Protein AF-A0A7C3GN21-F1 (afdb_monomer_lite)

Sequence (87 aa):
MSENDNKLLTKWLILTCGIIMILVVFGGYVRLTRAGLSIVEWNPISGVLPPIGESAWQAEFAKYQQSPEFQKVNQTMTLDGYKQIFY

Foldseek 3Di:
DDPVVVVVVVVVVVVVVVVVVVVVVVVVVCVVVCVVVVCQDPDVPVVQDPDDDDVSLVVVVVVVCVTVCCVPPVVVADSVNVSVVND

Radius of gyration: 21.68 Å; chains: 1; bounding box: 51×17×56 Å

pLDDT: mean 73.81, std 14.05, range [48.28, 96.62]

Secondary structure (DSSP, 8-state):
--HHHHHHHHHHHHHHHHHHHHHHHHHHHHHHTTGGGS-S---TTTSSS--SSHHHHHHHHHHHHHSHHHHHT-TT--HHHHHGGG-

Structure (mmCIF, N/CA/C/O backbone):
data_AF-A0A7C3GN21-F1
#
_entry.id   AF-A0A7C3GN21-F1
#
loop_
_atom_site.group_PDB
_atom_site.id
_atom_site.type_symbol
_atom_site.label_atom_id
_atom_site.label_alt_id
_atom_site.label_comp_id
_atom_site.label_asym_id
_atom_site.label_entity_id
_atom_site.label_seq_id
_atom_site.pdbx_PDB_ins_code
_atom_site.Cartn_x
_atom_site.Cartn_y
_atom_site.Cartn_z
_atom_site.occupancy
_atom_site.B_iso_or_equiv
_atom_site.auth_seq_id
_atom_site.auth_comp_id
_atom_site.auth_asym_id
_atom_site.auth_atom_id
_atom_site.pdbx_PDB_model_num
ATOM 1 N N . MET A 1 1 ? 27.683 9.906 -31.051 1.00 58.47 1 MET A N 1
ATOM 2 C CA . MET A 1 1 ? 27.038 8.950 -30.130 1.00 58.47 1 MET A CA 1
ATOM 3 C C . MET A 1 1 ? 27.755 7.623 -30.299 1.00 58.47 1 MET A C 1
ATOM 5 O O . MET A 1 1 ? 27.796 7.138 -31.425 1.00 58.47 1 MET A O 1
ATOM 9 N N . SER A 1 2 ? 28.417 7.109 -29.265 1.00 70.00 2 SER A N 1
ATOM 10 C CA . SER A 1 2 ? 29.154 5.842 -29.347 1.00 70.00 2 SER A CA 1
ATOM 11 C C . SER A 1 2 ? 28.174 4.673 -29.499 1.00 70.00 2 SER A C 1
ATOM 13 O O . SER A 1 2 ? 27.069 4.713 -28.961 1.00 70.00 2 SER A O 1
ATOM 15 N N . GLU A 1 3 ? 28.555 3.607 -30.207 1.00 74.06 3 GLU A N 1
ATOM 16 C CA . GLU A 1 3 ? 27.735 2.387 -30.331 1.00 74.06 3 GLU A CA 1
ATOM 17 C C . GLU A 1 3 ? 27.364 1.803 -28.951 1.00 74.06 3 GLU A C 1
ATOM 19 O O . GLU A 1 3 ? 26.277 1.251 -28.759 1.00 74.06 3 GLU A O 1
ATOM 24 N N . ASN A 1 4 ? 28.239 1.996 -27.959 1.00 78.50 4 ASN A N 1
ATOM 25 C CA . ASN A 1 4 ? 28.001 1.597 -26.574 1.00 78.50 4 ASN A CA 1
ATOM 26 C C . ASN A 1 4 ? 26.903 2.427 -25.891 1.00 78.50 4 ASN A C 1
ATOM 28 O O . ASN A 1 4 ? 26.121 1.864 -25.124 1.00 78.50 4 ASN A O 1
ATOM 32 N N . ASP A 1 5 ? 26.782 3.717 -26.219 1.00 80.94 5 ASP A N 1
ATOM 33 C CA . ASP A 1 5 ? 25.736 4.592 -25.673 1.00 80.94 5 ASP A CA 1
ATOM 34 C C . ASP A 1 5 ? 24.354 4.134 -26.159 1.00 80.94 5 ASP A C 1
ATOM 36 O O . ASP A 1 5 ? 23.403 4.064 -25.383 1.00 80.94 5 ASP A O 1
ATOM 40 N N . ASN A 1 6 ? 24.257 3.716 -27.426 1.00 83.31 6 ASN A N 1
ATOM 41 C CA . ASN A 1 6 ? 23.014 3.202 -28.009 1.00 83.31 6 ASN A CA 1
ATOM 42 C C . ASN A 1 6 ? 22.587 1.867 -27.376 1.00 83.31 6 ASN A C 1
ATOM 44 O O . ASN A 1 6 ? 21.401 1.656 -27.106 1.00 83.31 6 ASN A O 1
ATOM 48 N N . LYS A 1 7 ? 23.536 0.962 -27.097 1.00 85.44 7 LYS A N 1
ATOM 49 C CA . LYS A 1 7 ? 23.259 -0.311 -26.403 1.00 85.44 7 LYS A CA 1
ATOM 50 C C . LYS A 1 7 ? 22.828 -0.084 -24.953 1.00 85.44 7 LYS A C 1
ATOM 52 O O . LYS A 1 7 ? 21.923 -0.772 -24.478 1.00 85.44 7 LYS A O 1
ATOM 57 N N . LEU A 1 8 ? 23.442 0.877 -24.261 1.00 90.44 8 LEU A N 1
ATOM 58 C CA . LEU A 1 8 ? 23.064 1.259 -22.900 1.00 90.44 8 LEU A CA 1
ATOM 59 C C . LEU A 1 8 ? 21.659 1.871 -22.869 1.00 90.44 8 LEU A C 1
ATOM 61 O O . LEU A 1 8 ? 20.826 1.440 -22.074 1.00 90.44 8 LEU A O 1
ATOM 65 N N . LEU A 1 9 ? 21.373 2.798 -23.787 1.00 90.62 9 LEU A N 1
ATOM 66 C CA . LEU A 1 9 ? 20.057 3.417 -23.935 1.00 90.62 9 LEU A CA 1
ATOM 67 C C . LEU A 1 9 ? 18.978 2.371 -24.242 1.00 90.62 9 LEU A C 1
ATOM 69 O O . LEU A 1 9 ? 17.920 2.377 -23.620 1.00 90.62 9 LEU A O 1
ATOM 73 N N . THR A 1 10 ? 19.263 1.423 -25.137 1.00 90.19 10 THR A N 1
ATOM 74 C CA . THR A 1 10 ? 18.332 0.335 -25.481 1.00 90.19 10 THR A CA 1
ATOM 75 C C . THR A 1 10 ? 18.024 -0.540 -24.265 1.00 90.19 10 THR A C 1
ATOM 77 O O . THR A 1 10 ? 16.860 -0.816 -23.981 1.00 90.19 10 THR A O 1
ATOM 80 N N . LYS A 1 11 ? 19.046 -0.941 -23.496 1.00 93.38 11 LYS A N 1
ATOM 81 C CA . LYS A 1 11 ? 18.853 -1.714 -22.257 1.00 93.38 11 LYS A CA 1
ATOM 82 C C . LYS A 1 11 ? 18.050 -0.936 -21.216 1.00 93.38 11 LYS A 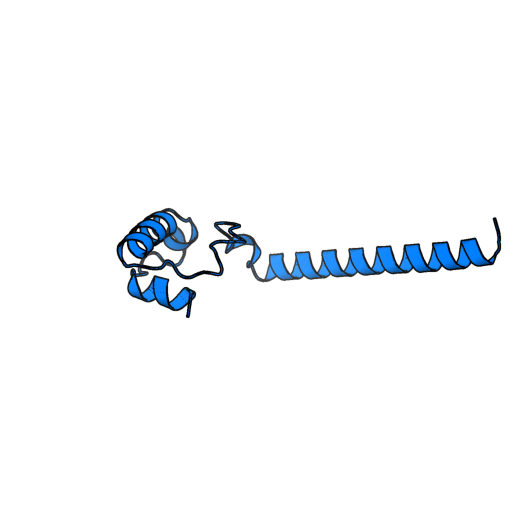C 1
ATOM 84 O O . LYS A 1 11 ? 17.180 -1.514 -20.572 1.00 93.38 11 LYS A O 1
ATOM 89 N N . TRP A 1 12 ? 18.312 0.361 -21.073 1.00 94.94 12 TRP A N 1
ATOM 90 C CA . TRP A 1 12 ? 17.592 1.228 -20.143 1.00 94.94 12 TRP A CA 1
ATOM 91 C C . TRP A 1 12 ? 16.115 1.401 -20.527 1.00 94.94 12 TRP A C 1
ATOM 93 O O . TRP A 1 12 ? 15.238 1.325 -19.665 1.00 94.94 12 TRP A O 1
ATOM 103 N N . LEU A 1 13 ? 15.820 1.552 -21.820 1.00 94.31 13 LEU A N 1
ATOM 104 C CA . LEU A 1 13 ? 14.449 1.620 -22.329 1.00 94.31 13 LEU A CA 1
ATOM 105 C C . LEU A 1 13 ? 13.698 0.299 -22.121 1.00 94.31 13 LEU A C 1
ATOM 107 O O . LEU A 1 13 ? 12.560 0.320 -21.655 1.00 94.31 13 LEU A O 1
ATOM 111 N N . ILE A 1 14 ? 14.335 -0.845 -22.395 1.00 95.12 14 ILE A N 1
ATOM 112 C CA . ILE A 1 14 ? 13.740 -2.169 -22.147 1.00 95.12 14 ILE A CA 1
ATOM 113 C C . ILE A 1 14 ? 13.465 -2.369 -20.654 1.00 95.12 14 ILE A C 1
ATOM 115 O O . ILE A 1 14 ? 12.380 -2.821 -20.294 1.00 95.12 14 ILE A O 1
ATOM 119 N N . LEU A 1 15 ? 14.405 -1.993 -19.782 1.00 96.62 15 LEU A N 1
ATOM 120 C CA . LEU A 1 15 ? 14.224 -2.076 -18.332 1.00 96.62 15 LEU A CA 1
ATOM 121 C C . LEU A 1 15 ? 13.037 -1.220 -17.872 1.00 96.62 15 LEU A C 1
ATOM 123 O O . LEU A 1 15 ? 12.166 -1.708 -17.158 1.00 96.62 15 LEU A O 1
ATOM 127 N N . THR A 1 16 ? 12.975 0.033 -18.323 1.00 95.38 16 THR A N 1
ATOM 128 C CA . THR A 1 16 ? 11.881 0.959 -17.996 1.00 95.38 16 THR A CA 1
ATOM 129 C C . THR A 1 16 ? 10.535 0.417 -18.474 1.00 95.38 16 THR A C 1
ATOM 131 O O . THR A 1 16 ? 9.563 0.417 -17.722 1.00 95.38 16 THR A O 1
ATOM 134 N N . CYS A 1 17 ? 10.478 -0.115 -19.696 1.00 96.12 17 CYS A N 1
ATOM 135 C CA . CYS A 1 17 ? 9.270 -0.729 -20.240 1.00 96.12 17 CYS A CA 1
ATOM 136 C C . CYS A 1 17 ? 8.846 -1.970 -19.434 1.00 96.12 17 CYS A C 1
ATOM 138 O O . CYS A 1 17 ? 7.665 -2.132 -19.129 1.00 96.12 17 CYS A O 1
ATOM 140 N N . GLY A 1 18 ? 9.805 -2.798 -19.008 1.00 96.62 18 GLY A N 1
ATOM 141 C CA . GLY A 1 18 ? 9.559 -3.940 -18.126 1.00 96.62 18 GLY A CA 1
ATOM 142 C C . GLY A 1 18 ? 8.989 -3.526 -16.767 1.00 96.62 18 GLY A C 1
ATOM 143 O O . GLY A 1 18 ? 8.008 -4.110 -16.312 1.00 96.62 18 GLY A O 1
ATOM 144 N N . ILE A 1 19 ? 9.535 -2.475 -16.150 1.00 96.00 19 ILE A N 1
ATOM 145 C CA . ILE A 1 19 ? 9.015 -1.927 -14.887 1.00 96.00 19 ILE A CA 1
ATOM 146 C C . ILE A 1 19 ? 7.574 -1.439 -15.066 1.00 96.00 19 ILE A C 1
ATOM 148 O O . ILE A 1 19 ? 6.709 -1.773 -14.257 1.00 96.00 19 ILE A O 1
ATOM 152 N N . ILE A 1 20 ? 7.286 -0.700 -16.141 1.00 96.00 20 ILE A N 1
ATOM 153 C CA . ILE A 1 20 ? 5.927 -0.222 -16.435 1.00 96.00 20 ILE A CA 1
ATOM 154 C C . ILE A 1 20 ? 4.964 -1.403 -16.612 1.00 96.00 20 ILE A C 1
ATOM 156 O O . ILE A 1 20 ? 3.868 -1.386 -16.054 1.00 96.00 20 ILE A O 1
ATOM 160 N N . MET A 1 21 ? 5.373 -2.453 -17.329 1.00 95.75 21 MET A N 1
ATOM 161 C CA . MET A 1 21 ? 4.557 -3.657 -17.504 1.00 95.75 21 MET A CA 1
ATOM 162 C C . MET A 1 21 ? 4.226 -4.317 -16.158 1.00 95.75 21 MET A C 1
ATOM 164 O O . MET A 1 21 ? 3.070 -4.663 -15.917 1.00 95.75 21 MET A O 1
ATOM 168 N N . ILE A 1 22 ? 5.207 -4.432 -15.257 1.00 95.50 22 ILE A N 1
ATOM 169 C CA . ILE A 1 22 ? 5.001 -4.972 -13.905 1.00 95.50 22 ILE A CA 1
ATOM 170 C C . ILE A 1 22 ? 3.986 -4.123 -13.131 1.00 95.50 22 ILE A C 1
ATOM 172 O O . ILE A 1 22 ? 3.062 -4.676 -12.536 1.00 95.50 22 ILE A O 1
ATOM 176 N N . LEU A 1 23 ? 4.109 -2.793 -13.172 1.00 94.12 23 LEU A N 1
ATOM 177 C CA . LEU A 1 23 ? 3.181 -1.887 -12.488 1.00 94.12 23 LEU A CA 1
ATOM 178 C C . LEU A 1 23 ? 1.746 -2.019 -13.013 1.00 94.12 23 LEU A C 1
ATOM 180 O O . LEU A 1 23 ? 0.804 -2.005 -12.222 1.00 94.12 23 LEU A O 1
ATOM 184 N N . VAL A 1 24 ? 1.566 -2.194 -14.325 1.00 93.69 24 VAL A N 1
ATOM 185 C CA . VAL A 1 24 ? 0.242 -2.391 -14.937 1.00 93.69 24 VAL A CA 1
ATOM 186 C C . VAL A 1 24 ? -0.378 -3.717 -14.499 1.00 93.69 24 VAL A C 1
ATOM 188 O O . VAL A 1 24 ? -1.539 -3.739 -14.089 1.00 93.69 24 VAL A O 1
ATOM 191 N N . VAL A 1 25 ? 0.383 -4.814 -14.540 1.00 92.62 25 VAL A N 1
ATOM 192 C CA . VAL A 1 25 ? -0.103 -6.135 -14.103 1.00 92.62 25 VAL A CA 1
ATOM 193 C C . VAL A 1 25 ? -0.453 -6.110 -12.618 1.00 92.62 25 VAL A C 1
ATOM 195 O O . VAL A 1 25 ? -1.526 -6.573 -12.231 1.00 92.62 25 VAL A O 1
ATOM 198 N N . PHE A 1 26 ? 0.406 -5.516 -11.790 1.00 89.00 26 PHE A N 1
ATOM 199 C CA . PHE A 1 26 ? 0.171 -5.388 -10.356 1.00 89.00 26 PHE A CA 1
ATOM 200 C C . PHE A 1 26 ? -1.058 -4.519 -10.053 1.00 89.00 26 PHE A C 1
ATOM 202 O O . PHE A 1 26 ? -1.912 -4.912 -9.260 1.00 89.00 26 PHE A O 1
ATOM 209 N N . GLY A 1 27 ? -1.217 -3.380 -10.733 1.00 85.12 27 GLY A N 1
ATOM 210 C CA . GLY A 1 27 ? -2.405 -2.531 -10.609 1.00 85.12 27 GLY A CA 1
ATOM 211 C C . GLY A 1 27 ? -3.692 -3.246 -11.032 1.00 85.12 27 GLY A C 1
ATOM 212 O O . GLY A 1 27 ? -4.711 -3.151 -10.344 1.00 85.12 27 GLY A O 1
ATOM 213 N N . GLY A 1 28 ? -3.642 -4.024 -12.118 1.00 86.50 28 GLY A N 1
ATOM 214 C CA . GLY A 1 28 ? -4.750 -4.874 -12.557 1.00 86.50 28 GLY A CA 1
ATOM 215 C C . GLY A 1 28 ? -5.108 -5.943 -11.525 1.00 86.50 28 GLY A C 1
ATOM 216 O O . GLY A 1 28 ? -6.281 -6.118 -11.199 1.00 86.50 28 GLY A O 1
ATOM 217 N N . TYR A 1 29 ? -4.103 -6.598 -10.945 1.00 83.06 29 TYR A N 1
ATOM 218 C CA . TYR A 1 29 ? -4.288 -7.579 -9.878 1.00 83.06 29 TYR A CA 1
ATOM 219 C C . TYR A 1 29 ? -4.972 -6.964 -8.647 1.00 83.06 29 TYR A C 1
ATOM 221 O O . TYR A 1 29 ? -6.003 -7.468 -8.209 1.00 83.06 29 TYR A O 1
ATOM 229 N N . VAL A 1 30 ? -4.479 -5.825 -8.147 1.00 80.75 30 VAL A N 1
ATOM 230 C CA . VAL A 1 30 ? -5.066 -5.096 -7.001 1.00 80.75 30 VAL A CA 1
ATOM 231 C C . VAL A 1 30 ? -6.499 -4.628 -7.284 1.00 80.75 30 VAL A C 1
ATOM 233 O O . VAL A 1 30 ? -7.350 -4.591 -6.390 1.00 80.75 30 VAL A O 1
ATOM 236 N N . ARG A 1 31 ? -6.803 -4.283 -8.540 1.00 77.25 31 ARG A N 1
ATOM 237 C CA . ARG A 1 31 ? -8.162 -3.927 -8.956 1.00 77.25 31 ARG A CA 1
ATOM 238 C C . ARG A 1 31 ? -9.101 -5.132 -8.913 1.00 77.25 31 ARG A C 1
ATOM 240 O O . ARG A 1 31 ? -10.224 -4.993 -8.427 1.00 77.25 31 ARG A O 1
ATOM 247 N N . LEU A 1 32 ? -8.655 -6.289 -9.403 1.00 77.69 32 LEU A N 1
ATOM 248 C CA . LEU A 1 32 ? -9.437 -7.529 -9.427 1.00 77.69 32 LEU A CA 1
ATOM 249 C C . LEU A 1 32 ? -9.675 -8.094 -8.024 1.00 77.69 32 LEU A C 1
ATOM 251 O O . LEU A 1 32 ? -10.782 -8.544 -7.735 1.00 77.69 32 LEU A O 1
ATOM 255 N N . THR A 1 33 ? -8.691 -8.000 -7.127 1.00 73.44 33 THR A N 1
ATOM 256 C CA . THR A 1 33 ? -8.834 -8.416 -5.721 1.00 73.44 33 THR A CA 1
ATOM 257 C C . THR A 1 33 ? -9.684 -7.454 -4.892 1.00 73.44 33 THR A C 1
ATOM 259 O O . THR A 1 33 ? -9.899 -7.700 -3.710 1.00 73.44 33 THR A O 1
ATOM 262 N N . ARG A 1 34 ? -10.175 -6.354 -5.487 1.00 62.25 34 ARG A N 1
ATOM 263 C CA . ARG A 1 34 ? -10.912 -5.266 -4.818 1.00 62.25 34 ARG A CA 1
ATOM 264 C C . ARG A 1 34 ? -10.175 -4.647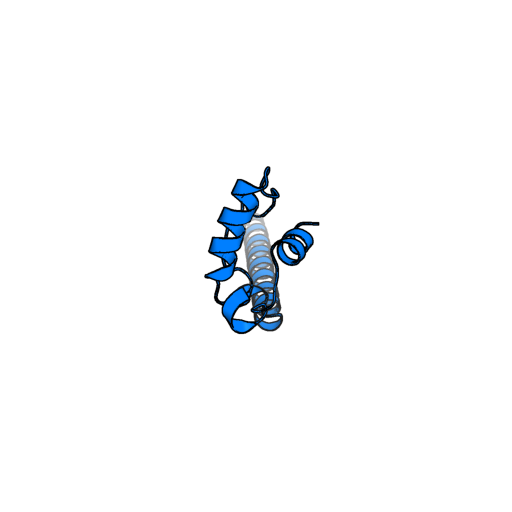 -3.622 1.00 62.25 34 ARG A C 1
ATOM 266 O O . ARG A 1 34 ? -10.755 -3.796 -2.956 1.00 62.25 34 ARG A O 1
ATOM 273 N N . ALA A 1 35 ? -8.897 -4.970 -3.410 1.00 58.59 35 ALA A N 1
ATOM 274 C CA . ALA A 1 35 ? -8.061 -4.395 -2.355 1.00 58.59 35 ALA A CA 1
ATOM 275 C C . ALA A 1 35 ? -7.859 -2.880 -2.540 1.00 58.59 35 ALA A C 1
ATOM 277 O O . ALA A 1 35 ? -7.639 -2.145 -1.585 1.00 58.59 35 ALA A O 1
ATOM 278 N N . GLY A 1 36 ? -8.013 -2.377 -3.771 1.00 54.22 36 GLY A N 1
ATOM 279 C CA . GLY A 1 36 ? -8.054 -0.936 -4.036 1.00 54.22 36 GLY A CA 1
ATOM 280 C C . GLY A 1 36 ? -9.316 -0.223 -3.524 1.00 5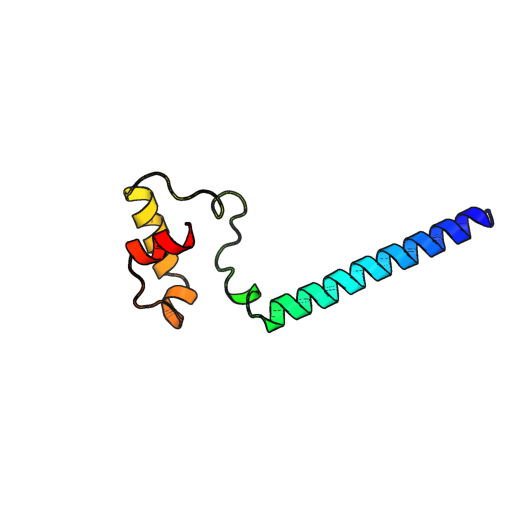4.22 36 GLY A C 1
ATOM 281 O O . GLY A 1 36 ? -9.356 1.001 -3.559 1.00 54.22 36 GLY A O 1
ATOM 282 N N . LEU A 1 37 ? -10.350 -0.956 -3.089 1.00 51.56 37 LEU A N 1
ATOM 283 C CA . LEU A 1 37 ? -11.587 -0.408 -2.516 1.00 51.56 37 LEU A CA 1
ATOM 284 C C . LEU A 1 37 ? -11.670 -0.563 -0.986 1.00 51.56 37 LEU A C 1
ATOM 286 O O . LEU A 1 37 ? -12.572 0.018 -0.391 1.00 51.56 37 LEU A O 1
ATOM 290 N N . SER A 1 38 ? -10.760 -1.332 -0.373 1.00 49.78 38 SER A N 1
ATOM 291 C CA . SER A 1 38 ? -10.648 -1.518 1.085 1.00 49.78 38 SER A CA 1
ATOM 292 C C . SER A 1 38 ? -9.651 -0.553 1.740 1.00 49.78 38 SER A C 1
ATOM 294 O O . SER A 1 38 ? -9.479 -0.551 2.953 1.00 49.78 38 SER A O 1
ATOM 296 N N . ILE A 1 39 ? -8.973 0.292 0.954 1.00 53.50 39 ILE A N 1
ATOM 297 C CA . ILE A 1 39 ? -8.171 1.401 1.485 1.00 53.50 39 ILE A CA 1
ATOM 298 C C . ILE A 1 39 ? -9.110 2.597 1.646 1.00 53.50 39 ILE A C 1
ATOM 300 O O . ILE A 1 39 ? -9.306 3.373 0.712 1.00 53.50 39 ILE A O 1
ATOM 304 N N . VAL A 1 40 ? -9.734 2.716 2.818 1.00 52.50 40 VAL A N 1
ATOM 305 C CA . VAL A 1 40 ? -10.587 3.869 3.151 1.00 52.50 40 VAL A CA 1
ATOM 306 C C . VAL A 1 40 ? -9.741 5.081 3.561 1.00 52.50 40 VAL A C 1
ATOM 308 O O . VAL A 1 40 ? -10.093 6.208 3.226 1.00 52.50 40 VAL A O 1
ATOM 311 N N . GLU A 1 41 ? -8.588 4.868 4.200 1.00 53.78 41 GLU A N 1
ATOM 312 C CA . GLU A 1 41 ? -7.655 5.938 4.561 1.00 53.78 41 GLU A CA 1
ATOM 313 C C . GLU A 1 41 ? -6.218 5.535 4.221 1.00 53.78 41 GLU A C 1
ATOM 315 O O . GLU A 1 41 ? -5.696 4.525 4.694 1.00 53.78 41 GLU A O 1
ATOM 320 N N . TRP A 1 42 ? -5.550 6.337 3.387 1.00 53.53 42 TRP A N 1
ATOM 321 C CA . TRP A 1 42 ? -4.117 6.193 3.151 1.00 53.53 42 TRP A CA 1
ATOM 322 C C . TRP A 1 42 ? -3.370 6.829 4.320 1.00 53.53 42 TRP A C 1
ATOM 324 O O . TRP A 1 42 ? -3.036 8.013 4.295 1.00 53.53 42 TRP A O 1
ATOM 334 N N . ASN A 1 43 ? -3.156 6.045 5.376 1.00 53.53 43 ASN A N 1
ATOM 335 C CA . ASN A 1 43 ? -2.456 6.496 6.568 1.00 53.53 43 ASN A CA 1
ATOM 336 C C . ASN A 1 43 ? -1.125 5.735 6.736 1.00 53.53 43 ASN A C 1
ATOM 338 O O . ASN A 1 43 ? -1.035 4.815 7.545 1.00 53.53 43 ASN A O 1
ATOM 342 N N . PRO A 1 44 ? -0.074 6.080 5.967 1.00 50.84 44 PRO A N 1
ATOM 343 C CA . PRO A 1 44 ? 1.207 5.360 5.965 1.00 50.84 44 PRO A CA 1
ATOM 344 C C . PRO A 1 44 ? 1.960 5.429 7.302 1.00 50.84 44 PRO A C 1
ATOM 346 O O . PRO A 1 44 ? 2.885 4.654 7.514 1.00 50.84 44 PRO A O 1
ATOM 349 N N . ILE A 1 45 ? 1.582 6.355 8.190 1.00 48.28 45 ILE A N 1
ATOM 350 C CA . ILE A 1 45 ? 2.235 6.562 9.489 1.00 48.28 45 ILE A CA 1
ATOM 351 C C . ILE A 1 45 ? 1.379 5.997 10.634 1.00 48.28 45 ILE A C 1
ATOM 353 O O . ILE A 1 45 ? 1.923 5.373 11.540 1.00 48.28 45 ILE A O 1
ATOM 357 N N . SER A 1 46 ? 0.050 6.147 10.583 1.00 50.69 46 SER A N 1
ATOM 358 C CA . SER A 1 46 ? -0.854 5.704 11.667 1.00 50.69 46 SER A CA 1
ATOM 359 C C . SER A 1 46 ? -1.598 4.396 11.372 1.00 50.69 46 SER A C 1
ATOM 361 O O . SER A 1 46 ? -2.175 3.819 12.280 1.00 50.69 46 SER A O 1
ATOM 363 N N . GLY A 1 47 ? -1.571 3.888 10.137 1.00 52.09 47 GLY A N 1
ATOM 364 C CA . GLY A 1 47 ? -2.197 2.610 9.770 1.00 52.09 47 GLY A CA 1
ATOM 365 C C . GLY A 1 47 ? -1.414 1.369 10.218 1.00 52.09 47 GLY A C 1
ATOM 366 O O . GLY A 1 47 ? -1.946 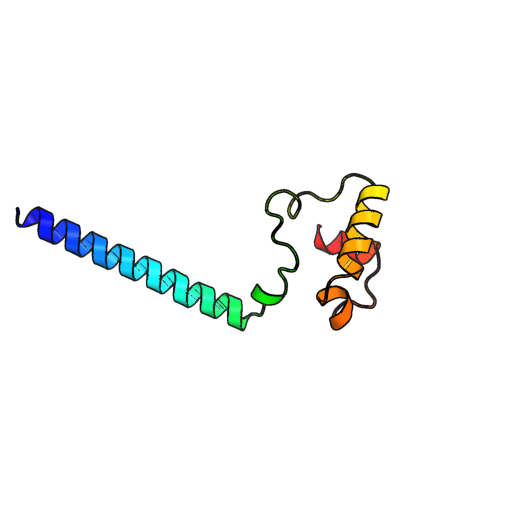0.268 10.163 1.00 52.09 47 GLY A O 1
ATOM 367 N N . VAL A 1 48 ? -0.161 1.534 10.659 1.00 52.75 48 VAL A N 1
ATOM 368 C CA . VAL A 1 48 ? 0.720 0.441 11.128 1.00 52.75 48 VAL A CA 1
ATOM 369 C C . VAL A 1 48 ? 0.869 0.437 12.655 1.00 52.75 48 VAL A C 1
ATOM 371 O O . VAL A 1 48 ? 1.266 -0.568 13.240 1.00 52.75 48 VAL A O 1
ATOM 374 N N . LEU A 1 49 ? 0.554 1.552 13.318 1.00 56.31 49 LEU A N 1
ATOM 375 C CA . LEU A 1 49 ? 0.690 1.692 14.764 1.00 56.31 49 LEU A CA 1
ATOM 376 C C . LEU A 1 49 ? -0.688 1.563 15.422 1.00 56.31 49 LEU A C 1
ATOM 378 O O . LEU A 1 49 ? -1.520 2.451 15.232 1.00 56.31 49 LEU A O 1
ATOM 382 N N . PRO A 1 50 ? -0.944 0.494 16.200 1.00 59.91 50 PRO A N 1
ATOM 383 C CA . PRO A 1 50 ? -2.198 0.365 16.924 1.00 59.91 50 PRO A CA 1
ATOM 384 C C . PRO A 1 50 ? -2.372 1.570 17.866 1.00 59.91 50 PRO A C 1
ATOM 386 O O . PRO A 1 50 ? -1.414 1.940 18.558 1.00 59.91 50 PRO A O 1
ATOM 389 N N . PRO A 1 51 ? -3.566 2.190 17.916 1.00 62.94 51 PRO A N 1
ATOM 390 C CA . PRO A 1 51 ? -3.865 3.264 18.854 1.00 62.94 51 PRO A CA 1
ATOM 391 C C . PRO 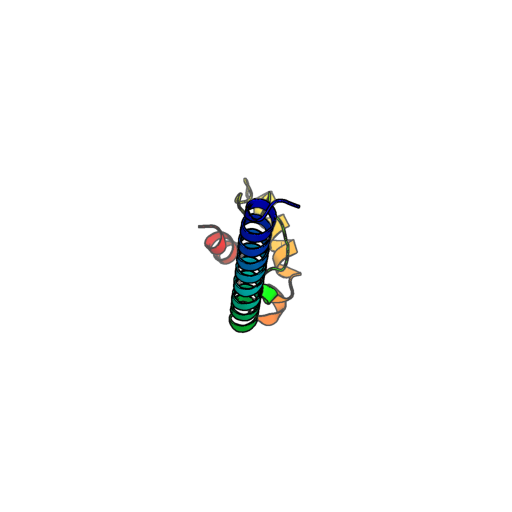A 1 51 ? -3.462 2.874 20.282 1.00 62.94 51 PRO A C 1
ATOM 393 O O . PRO A 1 51 ? -3.871 1.837 20.809 1.00 62.94 51 PRO A O 1
ATOM 396 N N . ILE A 1 52 ? -2.644 3.702 20.931 1.00 66.38 52 ILE A N 1
ATOM 397 C CA . ILE A 1 52 ? -2.198 3.443 22.303 1.00 66.38 52 ILE A CA 1
ATOM 398 C C . ILE A 1 52 ? -3.205 4.096 23.256 1.00 66.38 52 ILE A C 1
ATOM 400 O O . ILE A 1 52 ? -3.193 5.308 23.452 1.00 66.38 52 ILE A O 1
ATOM 404 N N . GLY A 1 53 ? -4.085 3.280 23.843 1.00 72.12 53 GLY A N 1
ATOM 405 C CA . GLY A 1 53 ? -5.057 3.702 24.859 1.00 72.12 53 GLY A CA 1
ATOM 406 C C . GLY A 1 53 ? -6.522 3.607 24.419 1.00 72.12 53 GLY A C 1
ATOM 407 O O . GLY A 1 53 ? -6.862 3.744 23.247 1.00 72.12 53 GLY A O 1
ATOM 408 N N . GLU A 1 54 ? -7.415 3.359 25.380 1.00 73.88 54 GLU A N 1
ATOM 409 C CA . GLU A 1 54 ? -8.837 3.072 25.134 1.00 73.88 54 GLU A CA 1
ATOM 410 C C . GLU A 1 54 ? -9.605 4.248 24.507 1.00 73.88 54 GLU A C 1
ATOM 412 O O . GLU A 1 54 ? -10.438 4.041 23.627 1.00 73.88 54 GLU A O 1
ATOM 417 N N . SER A 1 55 ? -9.270 5.486 24.880 1.00 74.69 55 SER A N 1
ATOM 418 C CA . SER A 1 55 ? -9.869 6.693 24.294 1.00 74.69 55 SER A CA 1
ATOM 4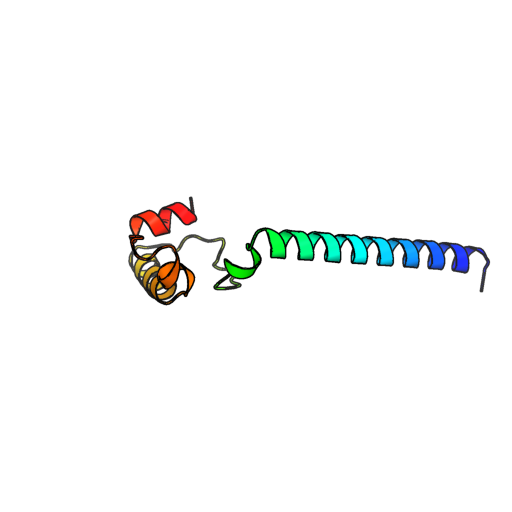19 C C . SER A 1 55 ? -9.501 6.877 22.818 1.00 74.69 55 SER A C 1
ATOM 421 O O . SER A 1 55 ? -10.351 7.261 22.015 1.00 74.69 55 SER A O 1
ATOM 423 N N . ALA A 1 56 ? -8.261 6.553 22.439 1.00 74.50 56 ALA A N 1
ATOM 424 C CA . ALA A 1 56 ? -7.804 6.600 21.053 1.00 74.50 56 ALA A CA 1
ATOM 425 C C . ALA A 1 56 ? -8.480 5.509 20.207 1.00 74.50 56 ALA A C 1
ATOM 427 O O . ALA A 1 56 ? -8.914 5.783 19.091 1.00 74.50 56 ALA A O 1
ATOM 428 N N . TRP A 1 57 ? -8.665 4.306 20.768 1.00 77.50 57 TRP A N 1
ATOM 429 C CA . TRP A 1 57 ? -9.437 3.235 20.127 1.00 77.50 57 TRP A CA 1
ATOM 430 C C . TRP A 1 57 ? -10.891 3.625 19.869 1.00 77.50 57 TRP A C 1
ATOM 432 O O . TRP A 1 57 ? -11.402 3.352 18.788 1.00 77.50 57 TRP A O 1
ATOM 442 N N . GLN A 1 58 ? -11.559 4.272 20.828 1.00 76.50 58 GLN A N 1
ATOM 443 C CA . GLN A 1 58 ? -12.935 4.737 20.631 1.00 76.50 58 GLN A CA 1
ATOM 444 C C . GLN A 1 58 ? -13.026 5.833 19.564 1.00 76.50 58 GLN A C 1
ATOM 446 O O . GLN A 1 58 ? -13.930 5.792 18.731 1.00 76.50 58 GLN A O 1
ATOM 451 N N . ALA A 1 59 ? -12.083 6.780 19.550 1.00 76.94 59 ALA A N 1
ATOM 452 C CA . ALA A 1 59 ? -12.036 7.832 18.537 1.00 76.94 59 ALA A CA 1
ATOM 453 C C . ALA A 1 59 ? -11.788 7.267 17.129 1.00 76.94 59 ALA A C 1
ATOM 455 O O . ALA A 1 59 ? -12.441 7.691 16.177 1.00 76.94 59 ALA A O 1
ATOM 456 N N . GLU A 1 60 ? -10.887 6.292 16.993 1.00 75.25 60 GLU A N 1
ATOM 457 C CA . GLU A 1 60 ? -10.601 5.664 15.701 1.00 75.25 60 GLU A CA 1
ATOM 458 C C . GLU A 1 60 ? -11.742 4.757 15.239 1.00 75.25 60 GLU A C 1
ATOM 460 O O . GLU A 1 60 ? -12.122 4.780 14.072 1.00 75.25 60 GLU A O 1
ATOM 465 N N . PHE A 1 61 ? -12.368 4.020 16.157 1.00 77.81 61 PHE A N 1
ATOM 466 C CA . PHE A 1 61 ? -13.544 3.218 15.839 1.00 77.81 61 PHE A CA 1
ATOM 467 C C . PHE A 1 61 ? -14.733 4.086 15.418 1.00 77.81 61 PHE A C 1
ATOM 469 O O . PHE A 1 61 ? -15.433 3.736 14.473 1.00 77.81 61 PHE A O 1
ATOM 476 N N . ALA A 1 62 ? -14.930 5.255 16.034 1.00 78.19 62 ALA A N 1
ATOM 477 C CA . ALA A 1 62 ? -15.954 6.206 15.603 1.00 78.19 62 ALA A CA 1
ATOM 478 C C . ALA A 1 62 ? -15.714 6.709 14.168 1.00 78.19 62 ALA A C 1
ATOM 480 O O . ALA A 1 62 ? -16.673 6.868 13.410 1.00 78.19 62 ALA A O 1
ATOM 481 N N . LYS A 1 63 ? -14.453 6.906 13.756 1.00 74.31 63 LYS A N 1
ATOM 482 C CA . LYS A 1 63 ? -14.119 7.188 12.349 1.00 74.31 63 LYS A CA 1
ATOM 483 C C . LYS A 1 63 ? -14.347 5.971 11.456 1.00 74.31 63 LYS A C 1
ATOM 485 O O . LYS A 1 63 ? -14.947 6.104 10.392 1.00 74.31 63 LYS A O 1
ATOM 490 N N . TYR A 1 64 ? -13.960 4.778 11.907 1.00 71.56 64 TYR A N 1
ATOM 491 C CA . TYR A 1 64 ? -14.206 3.533 11.180 1.00 71.56 64 TYR A CA 1
ATOM 492 C C . TYR A 1 64 ? -15.702 3.302 10.934 1.00 71.56 64 TYR A C 1
ATOM 494 O O . TYR A 1 64 ? -16.082 2.925 9.830 1.00 71.56 64 TYR A O 1
ATOM 502 N N . GLN A 1 65 ? -16.579 3.620 11.888 1.00 73.19 65 GLN A N 1
ATOM 503 C CA . GLN A 1 65 ? -18.034 3.535 11.715 1.00 73.19 65 GLN A CA 1
ATOM 504 C C . GLN A 1 65 ? -18.583 4.462 10.618 1.00 73.19 65 GLN A C 1
ATOM 506 O O . GLN A 1 65 ? -19.612 4.170 10.002 1.00 73.19 65 GLN A O 1
ATOM 511 N N . GLN A 1 66 ? -17.899 5.573 10.341 1.00 73.56 66 GLN A N 1
ATOM 512 C CA . GLN A 1 66 ? -18.249 6.491 9.254 1.00 73.56 66 GLN A CA 1
ATOM 513 C C . GLN A 1 66 ? -17.748 6.002 7.888 1.00 73.56 66 GLN A C 1
ATOM 515 O O . GLN A 1 66 ? -18.163 6.536 6.858 1.00 73.56 66 GLN A O 1
ATOM 520 N N . SER A 1 67 ? -16.896 4.973 7.856 1.00 69.06 67 SER A N 1
ATOM 521 C CA . SER A 1 67 ? -16.398 4.407 6.609 1.00 69.06 67 SER A CA 1
ATOM 522 C C . SER A 1 67 ? -17.498 3.671 5.831 1.00 69.06 67 SER A C 1
ATOM 524 O O . SER A 1 67 ? -18.349 2.988 6.414 1.00 69.06 67 SER A O 1
ATOM 526 N N . PRO A 1 68 ? -17.456 3.714 4.487 1.00 62.16 68 PRO A N 1
ATOM 527 C CA . PRO A 1 68 ? -18.341 2.906 3.659 1.00 62.16 68 PRO A CA 1
ATOM 528 C C . PRO A 1 68 ? -18.106 1.398 3.838 1.00 62.16 68 PRO A C 1
ATOM 530 O O . PRO A 1 68 ? -18.975 0.619 3.468 1.00 62.16 68 PRO A O 1
ATOM 533 N N . GLU A 1 69 ? -16.967 0.971 4.391 1.00 65.44 69 GLU A N 1
ATOM 534 C CA . GLU A 1 69 ? -16.673 -0.439 4.660 1.00 65.44 69 GLU A CA 1
ATOM 535 C C . GLU A 1 69 ? -17.447 -0.955 5.879 1.00 65.44 69 GLU A C 1
ATOM 537 O O . GLU A 1 69 ? -18.155 -1.960 5.774 1.00 65.44 69 GLU A O 1
ATOM 542 N N . PHE A 1 70 ? -17.431 -0.214 6.993 1.00 71.06 70 PHE A N 1
ATOM 543 C CA . PHE A 1 70 ? -18.309 -0.495 8.130 1.00 71.06 70 PHE A CA 1
ATOM 544 C C . PHE A 1 70 ? -19.775 -0.435 7.701 1.00 71.06 70 PHE A C 1
ATOM 546 O O . PHE A 1 70 ? -20.547 -1.344 7.979 1.00 71.06 70 PHE A O 1
ATOM 553 N N . GLN A 1 71 ? -20.157 0.580 6.924 1.00 67.56 71 GLN A N 1
ATOM 554 C CA . GLN A 1 71 ? -21.542 0.750 6.485 1.00 67.56 71 GLN A CA 1
ATOM 555 C C . GLN A 1 71 ? -22.010 -0.253 5.426 1.00 67.56 71 GLN A C 1
ATOM 557 O O . GLN A 1 71 ? -23.213 -0.356 5.222 1.00 67.56 71 GLN A O 1
ATOM 562 N N . LYS A 1 72 ? -21.136 -0.969 4.712 1.00 63.34 72 LYS A N 1
ATOM 563 C CA . LYS A 1 72 ? -21.563 -1.894 3.638 1.00 63.34 72 LYS A CA 1
ATOM 564 C C . LYS A 1 72 ? -21.222 -3.352 3.898 1.00 63.34 72 LYS A C 1
ATOM 566 O O . LYS A 1 72 ? -21.876 -4.216 3.324 1.00 63.34 72 LYS A O 1
ATOM 571 N N . VAL A 1 73 ? -20.209 -3.624 4.714 1.00 65.19 73 VAL A N 1
ATOM 572 C CA . VAL A 1 73 ? -19.654 -4.972 4.898 1.00 65.19 73 VAL A CA 1
ATOM 573 C C . VAL A 1 73 ? -19.618 -5.354 6.374 1.00 65.19 73 VAL A C 1
ATOM 575 O O . VAL A 1 73 ? -20.035 -6.451 6.722 1.00 65.19 73 VAL A O 1
ATOM 578 N N . ASN A 1 74 ? -19.202 -4.435 7.247 1.00 65.50 74 ASN A N 1
ATOM 579 C CA . ASN A 1 74 ? -18.894 -4.728 8.650 1.00 65.50 74 ASN A CA 1
ATOM 580 C C . ASN A 1 74 ? -19.826 -4.009 9.647 1.00 65.50 74 ASN A C 1
ATOM 582 O O . ASN A 1 74 ? -19.389 -3.622 10.727 1.00 65.50 74 ASN A O 1
ATOM 586 N N . GLN A 1 75 ? -21.114 -3.849 9.318 1.00 68.00 75 GLN A N 1
ATOM 587 C CA . GLN A 1 75 ? -22.072 -3.070 10.131 1.00 68.00 75 GLN A CA 1
ATOM 588 C C . GLN A 1 75 ? -22.260 -3.614 11.558 1.00 68.00 75 GLN A C 1
ATOM 590 O O . GLN A 1 75 ? -22.677 -2.888 12.456 1.00 68.00 75 GLN A O 1
ATOM 595 N N . THR A 1 76 ? -21.969 -4.898 11.768 1.00 72.31 76 THR A N 1
ATOM 596 C CA . THR A 1 76 ? -22.071 -5.584 13.063 1.00 72.31 76 THR A CA 1
ATOM 597 C C . THR A 1 76 ? -20.745 -5.633 13.827 1.00 72.31 76 THR A C 1
ATOM 599 O O . THR A 1 76 ? -20.666 -6.298 14.859 1.00 72.31 76 THR A O 1
ATOM 602 N N . MET A 1 77 ? -19.688 -4.986 13.326 1.00 74.19 77 MET A N 1
ATOM 603 C CA . MET A 1 77 ? -18.364 -5.023 13.946 1.00 74.19 77 MET A CA 1
ATOM 604 C C . MET A 1 77 ? -18.364 -4.244 15.265 1.00 74.19 77 MET A C 1
ATOM 606 O O . MET A 1 77 ? -18.857 -3.120 15.337 1.00 74.19 77 MET A O 1
ATOM 610 N N . THR A 1 78 ? -17.806 -4.836 16.318 1.00 80.88 78 THR A N 1
ATOM 611 C CA . THR A 1 78 ? -17.643 -4.197 17.631 1.00 80.88 78 THR A CA 1
ATOM 612 C C . THR A 1 78 ? -16.244 -3.595 17.768 1.00 80.88 78 THR A C 1
ATOM 614 O O . THR A 1 78 ? -15.346 -3.912 16.990 1.00 80.88 78 THR A O 1
ATOM 617 N N . LEU A 1 79 ? -16.033 -2.754 18.789 1.00 76.00 79 LEU A N 1
ATOM 618 C CA . LEU A 1 79 ? -14.706 -2.214 19.123 1.00 76.00 79 LEU A CA 1
ATOM 619 C C . LEU A 1 79 ? -13.656 -3.332 19.281 1.00 76.00 79 LEU A C 1
ATOM 621 O O . LEU A 1 79 ? -12.504 -3.161 18.896 1.00 76.00 79 LEU A O 1
ATOM 625 N N . ASP A 1 80 ? -14.061 -4.473 19.841 1.00 75.06 80 ASP A N 1
ATOM 626 C CA . ASP A 1 80 ? -13.188 -5.628 20.060 1.00 75.06 80 ASP A CA 1
ATOM 627 C C . ASP A 1 80 ? -12.818 -6.329 18.742 1.00 75.06 80 ASP A C 1
ATOM 629 O O . ASP A 1 80 ? -11.644 -6.578 18.476 1.00 75.06 80 ASP A O 1
ATOM 633 N N . GLY A 1 81 ? -13.796 -6.523 17.850 1.00 71.12 81 GLY A N 1
ATOM 634 C CA . GLY A 1 81 ? -13.544 -7.042 16.502 1.00 71.12 81 GLY A CA 1
ATOM 635 C C . GLY A 1 81 ? -12.691 -6.098 15.647 1.00 71.12 81 GLY A C 1
ATOM 636 O O . GLY A 1 81 ? -11.846 -6.551 14.882 1.00 71.12 81 GLY A O 1
ATOM 637 N N . TYR A 1 82 ? -12.836 -4.781 15.826 1.00 71.81 82 TYR A N 1
ATOM 638 C CA . TYR A 1 82 ? -11.988 -3.785 15.164 1.00 71.81 82 TYR A CA 1
ATOM 639 C C . TYR A 1 82 ? -10.524 -3.876 15.613 1.00 71.81 82 TYR A C 1
ATOM 641 O O . TYR A 1 82 ? -9.619 -3.767 14.788 1.00 71.81 82 TYR A O 1
ATOM 649 N N . LYS A 1 83 ? -10.272 -4.143 16.901 1.00 69.44 83 LYS A N 1
ATOM 650 C CA . LYS A 1 83 ? -8.911 -4.354 17.417 1.00 69.44 83 LYS A CA 1
ATOM 651 C C . LYS A 1 83 ? -8.235 -5.570 16.784 1.00 69.44 83 LYS A C 1
ATOM 653 O O . LYS A 1 83 ? -7.043 -5.493 16.513 1.00 69.44 83 LYS A O 1
ATOM 658 N N . GLN A 1 84 ? -8.971 -6.648 16.492 1.00 67.38 84 GLN A N 1
ATOM 659 C CA . GLN A 1 84 ? -8.412 -7.842 15.837 1.00 67.38 84 GLN A CA 1
ATOM 660 C C . GLN A 1 84 ? -7.876 -7.588 14.422 1.00 67.38 84 GLN A C 1
ATOM 662 O O . GLN A 1 84 ? -7.083 -8.379 13.938 1.00 67.38 84 GLN A O 1
ATOM 667 N N . ILE A 1 85 ? -8.259 -6.495 13.756 1.00 67.06 85 ILE A N 1
ATOM 668 C CA . ILE A 1 85 ? -7.718 -6.144 12.431 1.00 67.06 85 ILE A CA 1
ATOM 669 C C . ILE A 1 85 ? -6.238 -5.720 12.531 1.00 67.06 85 ILE A C 1
ATOM 671 O O . ILE A 1 85 ? -5.498 -5.811 11.555 1.00 67.06 85 ILE A O 1
ATOM 675 N N . PHE A 1 86 ? -5.800 -5.268 13.711 1.00 63.97 86 PHE A N 1
ATOM 676 C CA . PHE A 1 86 ? -4.443 -4.775 13.963 1.00 63.97 86 PHE A CA 1
ATOM 677 C C . PHE A 1 86 ? -3.503 -5.814 14.607 1.00 63.97 86 PHE A C 1
ATOM 679 O O . PHE A 1 86 ? -2.321 -5.508 14.774 1.00 63.97 86 PHE A O 1
ATOM 686 N N . TYR A 1 87 ? -4.002 -6.999 14.983 1.00 60.38 87 TYR A N 1
ATOM 687 C CA . TYR A 1 87 ? -3.239 -8.097 15.603 1.00 60.38 87 TYR A CA 1
ATOM 688 C C . TYR A 1 87 ? -3.144 -9.300 14.665 1.00 60.38 87 TYR A C 1
ATOM 690 O O . TYR A 1 87 ? -2.048 -9.901 14.609 1.00 60.38 87 TYR A O 1
#